Protein AF-A0A350DPV2-F1 (afdb_monomer_lite)

Radius of gyration: 19.42 Å; chains: 1; bounding box: 71×20×49 Å

pLDDT: mean 78.0, std 15.45, range [43.69, 95.31]

Secondary structure (DSSP, 8-state):
----------HHHHHHHHHHHHHHHHHHHHHTT-S-GGG----HHHHHHHHHHHHHHHHHHHHHTGGG---HHHHHHHHHHHHHHHHHHHHHHHTGGGTTTHHHHHTT--

Foldseek 3Di:
DDPPPPPPPQVVVVLVCVLVVVLVVQLVVVCVVPPDPVPPDDDLLSNLVSQLVSLVVQLVCCVVVVVSPPDPVVSVVSNVVSVVSNVVSVCSNVVCVVPPPPVVVVVPDD

Structure (mmCIF, N/CA/C/O backbone):
data_AF-A0A350DPV2-F1
#
_entry.id   AF-A0A350DPV2-F1
#
loop_
_atom_site.group_PDB
_atom_site.id
_atom_site.type_symbol
_atom_site.label_atom_id
_atom_site.label_alt_id
_atom_site.label_comp_id
_atom_site.label_asym_id
_atom_site.label_entity_id
_atom_site.label_seq_id
_atom_site.pdbx_PDB_ins_code
_atom_site.Cartn_x
_atom_site.Cartn_y
_atom_site.Cartn_z
_atom_site.occupancy
_atom_site.B_iso_or_equiv
_atom_site.auth_seq_id
_atom_site.auth_comp_id
_atom_site.auth_asym_id
_atom_site.auth_atom_id
_atom_site.pdbx_PDB_model_num
ATOM 1 N N . MET A 1 1 ? -44.290 -8.450 1.687 1.00 50.19 1 MET A N 1
ATOM 2 C CA . MET A 1 1 ? -43.482 -9.022 2.783 1.00 50.19 1 MET A CA 1
ATOM 3 C C . MET A 1 1 ? -42.354 -9.817 2.158 1.00 50.19 1 MET A C 1
ATOM 5 O O . MET A 1 1 ? -42.621 -10.879 1.624 1.00 50.19 1 MET A O 1
ATOM 9 N N . GLN A 1 2 ? -41.149 -9.257 2.148 1.00 44.69 2 GLN A N 1
ATOM 10 C CA . GLN A 1 2 ? -39.875 -9.937 1.900 1.00 44.69 2 GLN A CA 1
ATOM 11 C C . GLN A 1 2 ? -38.814 -8.899 2.276 1.00 44.69 2 GLN A C 1
ATOM 13 O O . GLN A 1 2 ? -38.334 -8.138 1.443 1.00 44.69 2 GLN A O 1
ATOM 18 N N . HIS A 1 3 ? -38.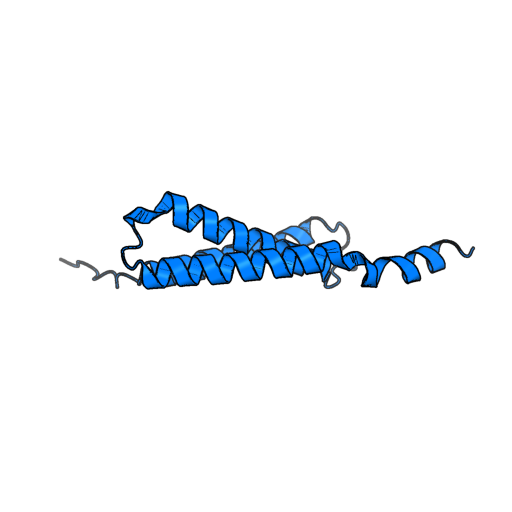542 -8.773 3.577 1.00 43.69 3 HIS A N 1
ATOM 19 C CA . HIS A 1 3 ? -37.250 -8.240 3.978 1.00 43.69 3 HIS A CA 1
ATOM 20 C C . HIS A 1 3 ? -36.268 -9.350 3.633 1.00 43.69 3 HIS A C 1
ATOM 22 O O . HIS A 1 3 ? -36.169 -10.332 4.362 1.00 43.69 3 HIS A O 1
ATOM 28 N N . SER A 1 4 ? -35.630 -9.241 2.469 1.00 49.62 4 SER A N 1
ATOM 29 C CA . SER A 1 4 ? -34.381 -9.943 2.225 1.00 49.62 4 SER A CA 1
ATOM 30 C C . SER A 1 4 ? -33.485 -9.577 3.397 1.00 49.62 4 SER A C 1
ATOM 32 O O . SER A 1 4 ? -33.134 -8.406 3.554 1.00 49.62 4 SER A O 1
ATOM 34 N N . GLU A 1 5 ? -33.211 -10.534 4.276 1.00 50.09 5 GLU A N 1
ATOM 35 C CA . GLU A 1 5 ? -32.151 -10.377 5.255 1.00 50.09 5 GLU A CA 1
ATOM 36 C C . GLU A 1 5 ? -30.863 -10.252 4.444 1.00 50.09 5 GLU A C 1
ATOM 38 O O . GLU A 1 5 ? -30.270 -11.244 4.025 1.00 50.09 5 GLU A O 1
ATOM 43 N N . GLU A 1 6 ? -30.487 -9.015 4.104 1.00 59.03 6 GLU A N 1
ATOM 44 C CA . GLU A 1 6 ? -29.146 -8.724 3.629 1.00 59.03 6 GLU A CA 1
ATOM 45 C C . GLU A 1 6 ? -28.209 -9.187 4.740 1.00 59.03 6 GLU A C 1
ATOM 47 O O . GLU A 1 6 ? -28.045 -8.502 5.753 1.00 59.03 6 GLU A O 1
ATOM 52 N N . GLU A 1 7 ? -27.624 -10.369 4.551 1.00 60.12 7 GLU A N 1
ATOM 53 C CA . GLU A 1 7 ? -26.444 -10.852 5.255 1.00 60.12 7 GLU A CA 1
ATOM 54 C C . GLU A 1 7 ? -25.454 -9.685 5.314 1.00 60.12 7 GLU A C 1
ATOM 56 O O . GLU A 1 7 ? -24.828 -9.282 4.322 1.00 60.12 7 GLU A O 1
ATOM 61 N N . LYS A 1 8 ? -25.419 -9.027 6.475 1.00 67.00 8 LYS A N 1
ATOM 62 C CA . LYS A 1 8 ? -24.733 -7.753 6.652 1.00 67.00 8 LYS A CA 1
ATOM 63 C C . LYS A 1 8 ? -23.248 -8.074 6.731 1.00 67.00 8 LYS A C 1
ATOM 65 O O . LYS A 1 8 ? -22.708 -8.240 7.824 1.00 67.00 8 LYS A O 1
ATOM 70 N N . MET A 1 9 ? -22.605 -8.227 5.567 1.00 74.56 9 MET A N 1
ATOM 71 C CA . MET A 1 9 ? -21.208 -8.654 5.519 1.00 74.56 9 MET A CA 1
ATOM 72 C C . MET A 1 9 ? -20.375 -7.755 6.420 1.00 74.56 9 MET A C 1
ATOM 74 O O . MET A 1 9 ? -20.508 -6.526 6.405 1.00 74.56 9 MET A O 1
ATOM 78 N N . ASN A 1 10 ? -19.504 -8.398 7.190 1.00 85.00 10 ASN A N 1
ATOM 79 C CA . ASN A 1 10 ? -18.643 -7.729 8.142 1.00 85.00 10 ASN A CA 1
ATOM 80 C C . ASN A 1 10 ? -17.916 -6.553 7.448 1.00 85.00 10 ASN A C 1
ATOM 82 O O . ASN A 1 10 ? -17.242 -6.780 6.436 1.00 85.00 10 ASN A O 1
ATOM 86 N N . PRO A 1 11 ? -18.028 -5.311 7.961 1.00 86.81 11 PRO A N 1
ATOM 87 C CA . PRO A 1 11 ? -17.445 -4.129 7.323 1.00 86.81 11 PRO A CA 1
ATOM 88 C C . PRO A 1 11 ? -15.940 -4.273 7.081 1.00 86.81 11 PRO A C 1
ATOM 90 O O . PRO A 1 11 ? -15.430 -3.767 6.087 1.00 86.81 11 PRO A O 1
ATOM 93 N N . TYR A 1 12 ? -15.240 -5.031 7.929 1.00 87.50 12 TYR A N 1
ATOM 94 C CA . TYR A 1 12 ? -13.821 -5.337 7.749 1.00 87.50 12 TYR A CA 1
ATOM 95 C C . TYR A 1 12 ? -13.546 -6.234 6.537 1.00 87.50 12 TYR A C 1
ATOM 97 O O . TYR A 1 12 ? -12.575 -6.010 5.828 1.00 87.50 12 TYR A O 1
ATOM 105 N N . VAL A 1 13 ? -14.413 -7.212 6.259 1.00 88.25 13 VAL A N 1
ATOM 106 C CA . VAL A 1 13 ? -14.275 -8.094 5.088 1.00 88.25 13 VAL A CA 1
ATOM 107 C C . VAL A 1 13 ? -14.554 -7.312 3.808 1.00 88.25 13 VAL A C 1
ATOM 109 O O . VAL A 1 13 ? -13.781 -7.399 2.857 1.00 88.25 13 VAL A O 1
ATOM 112 N N . ARG A 1 14 ? -15.612 -6.487 3.805 1.00 88.38 14 ARG A N 1
ATOM 113 C CA . ARG A 1 14 ? -15.904 -5.563 2.695 1.00 88.38 14 ARG A CA 1
ATOM 114 C C . ARG A 1 14 ? -14.721 -4.639 2.415 1.00 88.38 14 ARG A C 1
ATOM 116 O O . ARG A 1 14 ? -14.331 -4.497 1.263 1.00 88.38 14 ARG A O 1
ATOM 123 N N . PHE A 1 15 ? -14.128 -4.066 3.461 1.00 89.31 15 PHE A N 1
ATOM 124 C CA . PHE A 1 15 ? -12.944 -3.220 3.351 1.00 89.31 15 PHE A CA 1
ATOM 125 C C . PHE A 1 15 ? -11.760 -3.949 2.709 1.00 89.31 15 PHE A C 1
ATOM 127 O O . PHE A 1 15 ? -11.202 -3.467 1.727 1.00 89.31 15 PHE A O 1
ATOM 134 N N . SER A 1 16 ? -11.406 -5.134 3.214 1.00 88.56 16 SER A N 1
ATOM 135 C CA . SER A 1 16 ? -10.297 -5.922 2.668 1.00 88.56 16 SER A CA 1
ATOM 136 C C . SER A 1 16 ? -10.523 -6.292 1.202 1.00 88.56 16 SER A C 1
ATOM 138 O O . SER A 1 16 ? -9.615 -6.138 0.388 1.00 88.56 16 SER A O 1
ATOM 140 N N . LEU A 1 17 ? -11.738 -6.721 0.845 1.00 92.19 17 LEU A N 1
ATOM 141 C CA . LEU A 1 17 ? -12.101 -7.027 -0.540 1.00 92.19 17 LEU A CA 1
ATOM 142 C C . LEU A 1 17 ? -12.019 -5.793 -1.439 1.00 92.19 17 LEU A C 1
ATOM 144 O O . LEU A 1 17 ? -11.525 -5.895 -2.560 1.00 92.19 17 LEU A O 1
ATOM 148 N N . MET A 1 18 ? -12.465 -4.634 -0.950 1.00 92.62 18 MET A N 1
ATOM 149 C CA . MET A 1 18 ? -12.403 -3.378 -1.692 1.00 92.62 18 MET A CA 1
ATOM 150 C C . MET A 1 18 ? -10.955 -3.003 -2.012 1.00 92.62 18 MET A C 1
ATOM 152 O O . MET A 1 18 ? -10.647 -2.780 -3.178 1.00 92.62 18 MET A O 1
ATOM 156 N N . ILE A 1 19 ? -10.069 -3.012 -1.008 1.00 91.94 19 ILE A N 1
ATOM 157 C CA . ILE A 1 19 ? -8.645 -2.692 -1.182 1.00 91.94 19 ILE A CA 1
ATOM 158 C C . ILE A 1 19 ? -7.958 -3.689 -2.122 1.00 91.94 19 ILE A C 1
ATOM 160 O O . ILE A 1 19 ? -7.217 -3.280 -3.017 1.00 91.94 19 ILE A O 1
ATOM 164 N N . LEU A 1 20 ? -8.199 -4.994 -1.955 1.00 91.56 20 LEU A N 1
ATOM 165 C CA . LEU A 1 20 ? -7.594 -6.018 -2.813 1.00 91.56 20 LEU A CA 1
ATOM 166 C C . LEU A 1 20 ? -8.050 -5.867 -4.264 1.00 91.56 20 LEU A C 1
ATOM 168 O O . LEU A 1 20 ? -7.219 -5.806 -5.168 1.00 91.56 20 LEU A O 1
ATOM 172 N N . THR A 1 21 ? -9.359 -5.737 -4.482 1.00 91.88 21 THR A N 1
ATOM 173 C CA . THR A 1 21 ? -9.923 -5.590 -5.827 1.00 91.88 21 THR A CA 1
ATOM 174 C C . THR A 1 21 ? -9.419 -4.309 -6.485 1.00 91.88 21 THR A C 1
ATOM 176 O O . THR A 1 21 ? -8.969 -4.355 -7.627 1.00 91.88 21 THR A O 1
ATOM 179 N N . SER A 1 22 ? -9.412 -3.176 -5.771 1.00 90.31 22 SER A N 1
ATOM 180 C CA . SER A 1 22 ? -8.912 -1.912 -6.322 1.00 90.31 22 SER A CA 1
ATOM 181 C C . SER A 1 22 ? -7.423 -1.971 -6.649 1.00 90.31 22 SER A C 1
ATOM 183 O O . SER A 1 22 ? -7.009 -1.429 -7.669 1.00 90.31 22 SER A O 1
ATOM 185 N N . THR A 1 23 ? -6.622 -2.651 -5.824 1.00 90.06 23 THR A N 1
ATOM 186 C CA . THR A 1 23 ? -5.179 -2.813 -6.063 1.00 90.06 23 THR A CA 1
ATOM 187 C C . THR A 1 23 ? -4.919 -3.666 -7.304 1.00 90.06 23 THR A C 1
ATOM 189 O O . THR A 1 23 ? -4.094 -3.297 -8.136 1.00 90.06 23 THR A O 1
ATOM 192 N N . ILE A 1 24 ? -5.664 -4.764 -7.478 1.00 89.94 24 ILE A N 1
ATOM 193 C CA . ILE A 1 24 ? -5.573 -5.618 -8.672 1.00 89.94 24 ILE A CA 1
ATOM 194 C C . ILE A 1 24 ? -5.984 -4.837 -9.923 1.00 89.94 24 ILE A C 1
ATOM 196 O O . ILE A 1 24 ? -5.260 -4.841 -10.916 1.00 89.94 24 ILE A O 1
ATOM 200 N N . VAL A 1 25 ? -7.117 -4.131 -9.873 1.00 90.88 25 VAL A N 1
ATOM 201 C CA . VAL A 1 25 ? -7.597 -3.316 -10.999 1.00 90.88 25 VAL A CA 1
ATOM 202 C C . VAL A 1 25 ? -6.580 -2.234 -11.358 1.00 90.88 25 VAL A C 1
ATOM 204 O O . VAL A 1 25 ? -6.269 -2.063 -12.532 1.00 90.88 25 VAL A O 1
ATOM 207 N N . MET A 1 26 ? -6.013 -1.546 -10.364 1.00 89.88 26 MET A N 1
ATOM 208 C CA . MET A 1 26 ? -4.972 -0.538 -10.572 1.00 89.88 26 MET A CA 1
ATOM 209 C C . MET A 1 26 ? -3.723 -1.138 -11.228 1.00 89.88 26 MET A C 1
ATOM 211 O O . MET A 1 26 ? -3.202 -0.564 -12.182 1.00 89.88 26 MET A O 1
ATOM 215 N N . TYR A 1 27 ? -3.275 -2.309 -10.767 1.00 86.75 27 TYR A N 1
ATOM 216 C CA . TYR A 1 27 ? -2.143 -3.017 -11.360 1.00 86.75 27 TYR A CA 1
ATOM 217 C C . TYR A 1 27 ? -2.403 -3.393 -12.826 1.00 86.75 27 TYR A C 1
ATOM 219 O O . TYR A 1 27 ? -1.548 -3.163 -13.677 1.00 86.75 27 TYR A O 1
ATOM 227 N N . ILE A 1 28 ? -3.599 -3.896 -13.149 1.00 85.94 28 ILE A N 1
ATOM 228 C CA . ILE A 1 28 ? -3.996 -4.211 -14.531 1.00 85.94 28 ILE A CA 1
ATOM 229 C C . ILE A 1 28 ? -4.056 -2.938 -15.386 1.00 85.94 28 ILE A C 1
ATOM 231 O O . ILE A 1 28 ? -3.530 -2.921 -16.496 1.00 85.94 28 ILE A O 1
ATOM 235 N N . MET A 1 29 ? -4.639 -1.851 -14.870 1.00 84.19 29 MET A N 1
ATOM 236 C CA . MET A 1 29 ? -4.725 -0.573 -15.586 1.00 84.19 29 MET A CA 1
ATOM 237 C C . MET A 1 29 ? -3.349 -0.010 -15.958 1.00 84.19 29 MET A C 1
ATOM 239 O O . MET A 1 2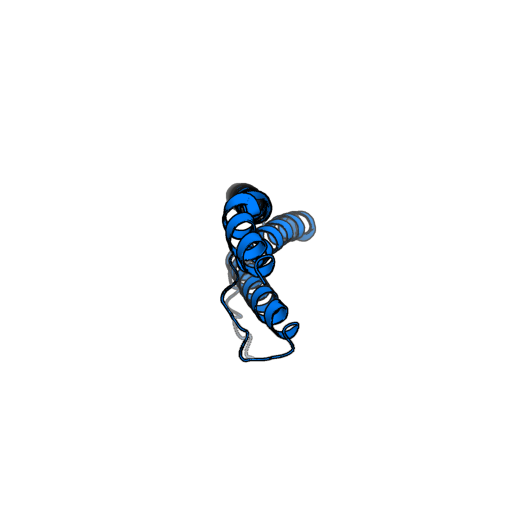9 ? -3.216 0.602 -17.016 1.00 84.19 29 MET A O 1
ATOM 243 N N . MET A 1 30 ? -2.306 -0.253 -15.157 1.00 82.06 30 MET A N 1
ATOM 244 C CA . MET A 1 30 ? -0.937 0.146 -15.513 1.00 82.06 30 MET A CA 1
ATOM 245 C C . MET A 1 30 ? -0.435 -0.522 -16.804 1.00 82.06 30 MET A C 1
ATOM 247 O O . MET A 1 30 ? 0.399 0.058 -17.498 1.00 82.06 30 MET A O 1
ATOM 251 N N . TYR A 1 31 ? -0.948 -1.703 -17.168 1.00 77.81 31 TYR A N 1
ATOM 252 C CA . TYR A 1 31 ? -0.606 -2.364 -18.431 1.00 77.81 31 TYR A CA 1
ATOM 253 C C . TYR A 1 31 ? -1.317 -1.771 -19.643 1.00 77.81 31 TYR A C 1
ATOM 255 O O . TYR A 1 31 ? -0.765 -1.832 -20.737 1.00 77.81 31 TYR A O 1
ATOM 263 N N . PHE A 1 32 ? -2.476 -1.128 -19.471 1.00 76.31 32 PHE A N 1
ATOM 264 C CA . PHE A 1 32 ? -3.172 -0.458 -20.580 1.00 76.31 32 PHE A CA 1
ATOM 265 C C . PHE A 1 32 ? -2.392 0.745 -21.122 1.00 76.31 32 PHE A C 1
ATOM 267 O O . PHE A 1 32 ? -2.680 1.225 -22.214 1.00 76.31 32 PHE A O 1
ATOM 274 N N . ASN A 1 33 ? -1.389 1.232 -20.386 1.00 65.19 33 ASN A N 1
ATOM 275 C CA . ASN A 1 33 ? -0.477 2.255 -20.884 1.00 65.19 33 ASN A CA 1
ATOM 276 C C . ASN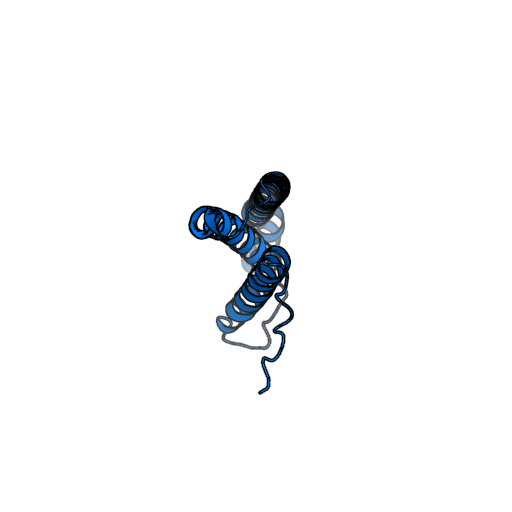 A 1 33 ? 0.530 1.710 -21.922 1.00 65.19 33 ASN A C 1
ATOM 278 O O . ASN A 1 33 ? 1.131 2.489 -22.657 1.00 65.19 33 ASN A O 1
ATOM 282 N N . THR A 1 34 ? 0.710 0.388 -22.022 1.00 63.34 34 THR A N 1
ATOM 283 C CA . THR A 1 34 ? 1.644 -0.229 -22.970 1.00 63.34 34 THR A CA 1
ATOM 284 C C . THR A 1 34 ? 0.989 -0.377 -24.354 1.00 63.34 34 THR A C 1
ATOM 286 O O . THR A 1 34 ? 0.057 -1.151 -24.538 1.00 63.34 34 THR A O 1
ATOM 289 N N . TYR A 1 35 ? 1.501 0.368 -25.343 1.00 55.78 35 TYR A N 1
ATOM 290 C CA . TYR A 1 35 ? 0.950 0.481 -26.709 1.00 55.78 35 TYR A CA 1
ATOM 291 C C . TYR A 1 35 ? 1.086 -0.788 -27.576 1.00 55.78 35 TYR A C 1
ATOM 293 O O . TYR A 1 35 ? 0.426 -0.901 -28.607 1.00 55.78 35 TYR A O 1
ATOM 301 N N . GLN A 1 36 ? 1.936 -1.740 -27.179 1.00 57.88 36 GLN A N 1
ATOM 302 C CA . GLN A 1 36 ? 2.115 -3.027 -27.853 1.00 57.88 36 GLN A CA 1
ATOM 303 C C . GLN A 1 36 ? 1.882 -4.169 -26.864 1.00 57.88 36 GLN A C 1
ATOM 305 O O . GLN A 1 36 ? 2.636 -4.330 -25.907 1.00 57.88 36 GLN A O 1
ATOM 310 N N . TRP A 1 37 ? 0.853 -4.981 -27.111 1.00 55.22 37 TRP A N 1
ATOM 311 C CA . TRP A 1 37 ? 0.494 -6.129 -26.270 1.00 55.22 37 TRP A CA 1
ATOM 312 C C . TRP A 1 37 ? 1.616 -7.179 -26.153 1.00 55.22 37 TRP A C 1
ATOM 314 O O . TRP A 1 37 ? 1.690 -7.866 -25.139 1.00 55.22 37 TRP A O 1
ATOM 324 N N . ASP A 1 38 ? 2.545 -7.223 -27.115 1.00 57.09 38 ASP A N 1
ATOM 325 C CA . ASP A 1 38 ? 3.755 -8.064 -27.076 1.00 57.09 38 ASP A CA 1
ATOM 326 C C . ASP A 1 38 ? 4.799 -7.625 -26.025 1.00 57.09 38 ASP A C 1
ATOM 328 O O . ASP A 1 38 ? 5.755 -8.349 -25.764 1.00 57.09 38 ASP A O 1
ATOM 332 N N . HIS A 1 39 ? 4.621 -6.459 -25.389 1.00 57.34 39 HIS A N 1
ATOM 333 C CA . HIS A 1 39 ? 5.490 -5.950 -24.317 1.00 57.34 39 HIS A CA 1
ATOM 334 C C . HIS A 1 39 ? 4.833 -5.980 -22.929 1.00 57.34 39 HIS A C 1
ATOM 336 O O . HIS A 1 39 ? 5.267 -5.283 -22.006 1.00 57.34 39 HIS A O 1
ATOM 342 N N . VAL A 1 40 ? 3.777 -6.777 -22.747 1.00 62.28 40 VAL A N 1
ATOM 343 C CA . VAL A 1 40 ? 3.164 -7.024 -21.432 1.00 62.28 40 VAL A CA 1
ATOM 344 C C . VAL A 1 40 ? 4.056 -7.993 -20.645 1.00 62.28 40 VAL A C 1
ATOM 346 O O . VAL A 1 40 ? 3.739 -9.160 -20.446 1.00 62.28 40 VAL A O 1
ATOM 349 N N . TYR A 1 41 ? 5.213 -7.500 -20.207 1.00 65.81 41 TYR A N 1
ATOM 350 C CA . TYR A 1 41 ? 6.109 -8.221 -19.309 1.00 65.81 41 TYR A CA 1
ATOM 351 C C . TYR A 1 41 ? 5.775 -7.896 -17.861 1.00 65.81 41 TYR A C 1
ATOM 353 O O . TYR A 1 41 ? 5.477 -6.747 -17.521 1.00 65.81 41 TYR A O 1
ATOM 361 N N . PHE A 1 42 ? 5.855 -8.907 -16.998 1.00 66.12 42 PHE A N 1
ATOM 362 C CA . PHE A 1 42 ? 5.726 -8.699 -15.565 1.00 66.12 42 PHE A CA 1
ATOM 363 C C . PHE A 1 42 ? 6.809 -7.724 -15.092 1.00 66.12 42 PHE A C 1
ATOM 365 O O . PHE A 1 42 ? 7.995 -8.038 -15.122 1.00 66.12 42 PHE A O 1
ATOM 372 N N . SER A 1 43 ? 6.398 -6.529 -14.667 1.00 69.69 43 SER A N 1
ATOM 373 C CA . SER A 1 43 ? 7.309 -5.537 -14.101 1.00 69.69 43 SER A CA 1
ATOM 374 C C . SER A 1 43 ? 7.223 -5.582 -12.581 1.00 69.69 43 SER A C 1
ATOM 376 O O . SER A 1 43 ? 6.202 -5.203 -11.995 1.00 69.69 43 SER A O 1
ATOM 378 N N . GLU A 1 44 ? 8.315 -6.009 -11.948 1.00 73.06 44 GLU A N 1
ATOM 379 C CA . GLU A 1 44 ? 8.475 -5.985 -10.491 1.00 73.06 44 GLU A CA 1
ATOM 380 C C . GLU A 1 44 ? 8.228 -4.574 -9.941 1.00 73.06 44 GLU A C 1
ATOM 382 O O . GLU A 1 44 ? 7.488 -4.399 -8.974 1.00 73.06 44 GLU A O 1
ATOM 387 N N . THR A 1 45 ? 8.727 -3.543 -10.630 1.00 79.62 45 THR A N 1
ATOM 388 C CA . THR A 1 45 ? 8.502 -2.135 -10.278 1.00 79.62 45 THR A CA 1
ATOM 389 C C . THR A 1 45 ? 7.015 -1.772 -10.239 1.00 79.62 45 THR A C 1
ATOM 391 O O . THR A 1 45 ? 6.566 -1.158 -9.271 1.00 79.62 45 THR A O 1
ATOM 394 N N . ARG A 1 46 ? 6.215 -2.190 -11.234 1.00 81.81 46 ARG A N 1
ATOM 395 C CA . ARG A 1 46 ? 4.755 -1.951 -11.238 1.00 81.81 46 ARG A CA 1
ATOM 396 C C . ARG A 1 46 ? 4.055 -2.688 -10.096 1.00 81.81 46 ARG A C 1
ATOM 398 O O . ARG A 1 46 ? 3.107 -2.159 -9.519 1.00 81.81 46 ARG A O 1
ATOM 405 N N . ALA A 1 47 ? 4.523 -3.889 -9.750 1.00 84.44 47 ALA A N 1
ATOM 406 C CA . ALA A 1 47 ? 3.959 -4.670 -8.653 1.00 84.44 47 ALA A CA 1
ATOM 407 C C . ALA A 1 47 ? 4.233 -3.999 -7.297 1.00 84.44 47 ALA A C 1
ATOM 409 O O . ALA A 1 47 ? 3.308 -3.815 -6.504 1.00 84.44 47 ALA A O 1
ATOM 410 N N . TYR A 1 48 ? 5.468 -3.543 -7.063 1.00 86.25 48 TYR A N 1
ATOM 411 C CA . TYR A 1 48 ? 5.811 -2.776 -5.865 1.00 86.25 48 TYR A CA 1
ATOM 412 C C . TYR A 1 48 ? 5.055 -1.443 -5.796 1.00 86.25 48 TYR A C 1
ATOM 414 O O . TYR A 1 48 ? 4.621 -1.051 -4.710 1.00 86.25 48 TYR A O 1
ATOM 422 N N . MET A 1 49 ? 4.840 -0.778 -6.940 1.00 86.56 49 MET A N 1
ATOM 423 C CA . MET A 1 49 ? 4.023 0.435 -7.020 1.00 86.56 49 MET A CA 1
ATOM 424 C C . MET A 1 49 ? 2.581 0.190 -6.594 1.00 86.56 49 MET A C 1
ATOM 426 O O . MET A 1 49 ? 2.087 0.863 -5.690 1.00 86.56 49 MET A O 1
ATOM 430 N N . ALA A 1 50 ? 1.923 -0.811 -7.179 1.00 89.56 50 ALA A N 1
ATOM 431 C CA . ALA A 1 50 ? 0.566 -1.178 -6.791 1.00 89.56 50 ALA A CA 1
ATOM 432 C C . ALA A 1 50 ? 0.479 -1.524 -5.293 1.00 89.56 50 ALA A C 1
ATOM 434 O O .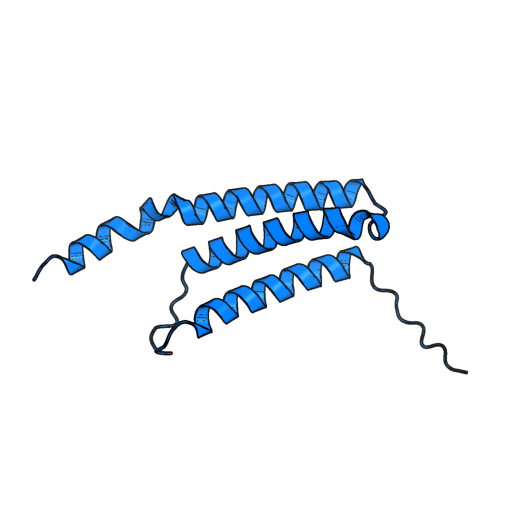 ALA A 1 50 ? -0.468 -1.117 -4.618 1.00 89.56 50 ALA A O 1
ATOM 435 N N . LEU A 1 51 ? 1.496 -2.201 -4.751 1.00 89.94 51 LEU A N 1
ATOM 436 C CA . LEU A 1 51 ? 1.548 -2.602 -3.348 1.00 89.94 51 LEU A CA 1
ATOM 437 C C . LEU A 1 51 ? 1.626 -1.402 -2.392 1.00 89.94 51 LEU A C 1
ATOM 439 O O . LEU A 1 51 ? 0.786 -1.300 -1.493 1.00 89.94 51 LEU A O 1
ATOM 443 N N . TYR A 1 52 ? 2.577 -0.472 -2.567 1.00 89.94 52 TYR A N 1
ATOM 444 C CA . TYR A 1 52 ? 2.655 0.684 -1.660 1.00 89.94 52 TYR A CA 1
ATOM 445 C C . TYR A 1 52 ? 1.468 1.640 -1.855 1.00 89.94 52 TYR A C 1
ATOM 447 O O . TYR A 1 52 ? 0.997 2.234 -0.886 1.00 89.94 52 TYR A O 1
ATOM 455 N N . MET A 1 53 ? 0.944 1.776 -3.080 1.00 91.12 53 MET A N 1
ATOM 456 C CA . MET A 1 53 ? -0.223 2.622 -3.355 1.00 91.12 53 MET A CA 1
ATOM 457 C C . MET A 1 53 ? -1.491 2.062 -2.699 1.00 91.12 53 MET A C 1
ATOM 459 O O . MET A 1 53 ? -2.207 2.804 -2.024 1.00 91.12 53 MET A O 1
ATOM 463 N N . GLY A 1 54 ? -1.735 0.752 -2.814 1.00 91.56 54 GLY A N 1
ATOM 464 C CA . GLY A 1 54 ? -2.839 0.076 -2.128 1.00 91.56 54 GLY A CA 1
ATOM 465 C C . GLY A 1 54 ? -2.714 0.161 -0.604 1.00 91.56 54 GLY A C 1
ATOM 466 O O . GLY A 1 54 ? -3.694 0.428 0.096 1.00 91.56 54 GLY A O 1
ATOM 467 N N . ALA A 1 55 ? -1.491 0.033 -0.082 1.00 91.69 55 ALA A N 1
ATOM 468 C CA . ALA A 1 55 ? -1.207 0.185 1.339 1.00 91.69 55 ALA A CA 1
ATOM 469 C C . ALA A 1 55 ? -1.500 1.606 1.856 1.00 91.69 55 ALA A C 1
ATOM 471 O O . ALA A 1 55 ? -2.165 1.765 2.880 1.00 91.69 55 ALA A O 1
ATOM 472 N N . ALA A 1 56 ? -1.081 2.647 1.130 1.00 92.69 56 ALA A N 1
ATOM 473 C CA . ALA A 1 56 ? -1.406 4.031 1.472 1.00 92.69 56 ALA A CA 1
ATOM 474 C C . ALA A 1 56 ? -2.923 4.282 1.448 1.00 92.69 56 ALA A C 1
ATOM 476 O O . ALA A 1 56 ? -3.475 4.895 2.364 1.00 92.69 56 ALA A O 1
ATOM 477 N N . MET A 1 57 ? -3.615 3.755 0.435 1.00 92.44 57 MET A N 1
ATOM 478 C CA . MET A 1 57 ? -5.064 3.892 0.294 1.00 92.44 57 MET A CA 1
ATOM 479 C C . MET A 1 57 ? -5.824 3.227 1.450 1.00 92.44 57 MET A C 1
ATOM 481 O O . MET A 1 57 ? -6.783 3.806 1.960 1.00 92.44 57 MET A O 1
ATOM 485 N N . SER A 1 58 ? -5.349 2.072 1.926 1.00 91.12 58 SER A N 1
ATOM 486 C CA . SER A 1 58 ? -5.873 1.392 3.118 1.00 91.12 58 SER A CA 1
ATOM 487 C C . SER A 1 58 ? -5.792 2.276 4.373 1.00 91.12 58 SER A C 1
ATOM 489 O O . SER A 1 58 ? -6.790 2.435 5.080 1.00 91.12 58 SER A O 1
ATOM 491 N N . VAL A 1 59 ? -4.645 2.927 4.616 1.00 92.12 59 VAL A N 1
ATOM 492 C CA . VAL A 1 59 ? -4.462 3.865 5.744 1.00 92.12 59 VAL A CA 1
ATOM 493 C C . VAL A 1 59 ? -5.426 5.049 5.637 1.00 92.12 59 VAL A C 1
ATOM 495 O O . VAL A 1 59 ? -6.106 5.378 6.608 1.00 92.12 59 VAL A O 1
ATOM 498 N N . ILE A 1 60 ? -5.515 5.668 4.456 1.00 91.94 60 ILE A N 1
ATOM 499 C CA . ILE A 1 60 ? -6.383 6.828 4.210 1.00 91.94 60 ILE A CA 1
ATOM 500 C C . ILE A 1 60 ? -7.846 6.455 4.466 1.00 91.94 60 ILE A C 1
ATOM 502 O O . ILE A 1 60 ? -8.532 7.113 5.247 1.00 91.94 60 ILE A O 1
ATOM 506 N N . MET A 1 61 ? -8.333 5.375 3.858 1.00 89.25 61 MET A N 1
ATOM 507 C CA . MET A 1 61 ? -9.724 4.955 4.014 1.00 89.25 61 MET A CA 1
ATOM 508 C C . MET A 1 61 ? -10.072 4.626 5.468 1.00 89.25 61 MET A C 1
ATOM 510 O O . MET A 1 61 ? -11.138 5.019 5.942 1.00 89.25 61 MET A O 1
ATOM 514 N N . LEU A 1 62 ? -9.174 3.960 6.198 1.00 88.88 62 LEU A N 1
ATOM 515 C CA . LEU A 1 62 ? -9.389 3.648 7.609 1.00 88.88 62 LEU A CA 1
ATOM 516 C C . LEU A 1 62 ? -9.430 4.915 8.486 1.00 88.88 62 LEU A C 1
ATOM 518 O O . LEU A 1 62 ? -10.183 4.954 9.462 1.00 88.88 62 LEU A O 1
ATOM 522 N N . ALA A 1 63 ? -8.679 5.961 8.122 1.00 88.31 63 ALA A N 1
ATOM 523 C CA . ALA A 1 63 ? -8.678 7.246 8.819 1.00 88.31 63 ALA A CA 1
ATOM 524 C C . ALA A 1 63 ? -9.984 8.025 8.596 1.00 88.31 63 ALA A C 1
ATOM 526 O O . ALA A 1 63 ? -10.620 8.460 9.559 1.00 88.31 63 ALA A O 1
ATOM 527 N N . PHE A 1 64 ? -10.422 8.150 7.339 1.00 85.44 64 PHE A N 1
ATOM 528 C CA . PHE A 1 64 ? -11.626 8.910 6.981 1.00 85.44 64 PHE A CA 1
ATOM 529 C C . PHE A 1 64 ? -12.931 8.183 7.328 1.00 85.44 64 PHE A C 1
ATOM 531 O O . PHE A 1 64 ? -13.936 8.828 7.612 1.00 85.44 64 PHE A O 1
ATOM 538 N N . MET A 1 65 ? -12.931 6.848 7.353 1.00 85.31 65 MET A N 1
ATOM 539 C CA . MET A 1 65 ? -14.124 6.038 7.633 1.00 85.31 65 MET A CA 1
ATOM 540 C C . MET A 1 65 ? -14.102 5.408 9.033 1.00 85.31 65 MET A C 1
ATOM 542 O O . MET A 1 65 ? -14.710 4.362 9.267 1.00 85.31 65 MET A O 1
ATOM 546 N N . SER A 1 66 ? -13.430 6.049 9.992 1.00 78.44 66 SER A N 1
ATOM 547 C CA . SER A 1 66 ? -13.248 5.533 11.357 1.00 78.44 66 SER A CA 1
ATOM 548 C C . SER A 1 66 ? -14.562 5.190 12.081 1.00 78.44 66 SER A C 1
ATOM 550 O O . SER A 1 66 ? -14.610 4.216 12.832 1.00 78.44 66 SER A O 1
ATOM 552 N N . HIS A 1 67 ? -15.658 5.906 11.797 1.00 79.06 67 HIS A N 1
ATOM 553 C CA . HIS A 1 67 ? -16.982 5.664 12.391 1.00 79.06 67 HIS A CA 1
ATOM 554 C C . HIS A 1 67 ? -17.560 4.267 12.079 1.00 79.06 67 HIS A C 1
ATOM 556 O O . HIS A 1 67 ? -18.321 3.713 12.876 1.00 79.06 67 HIS A O 1
ATOM 562 N N . MET A 1 68 ? -17.185 3.667 10.943 1.00 80.50 68 MET A N 1
ATOM 563 C CA . MET A 1 68 ? -17.676 2.348 10.526 1.00 80.50 68 MET A CA 1
ATOM 564 C C . MET A 1 68 ? -16.938 1.192 11.227 1.00 80.50 68 MET A C 1
ATOM 566 O O . MET A 1 68 ? -17.490 0.101 11.389 1.00 80.50 68 MET A O 1
ATOM 570 N N . TYR A 1 69 ? -15.708 1.427 11.689 1.00 80.06 69 TYR A N 1
ATOM 571 C CA . TYR A 1 69 ? -14.798 0.395 12.184 1.00 80.06 69 TYR A CA 1
ATOM 572 C C . TYR A 1 69 ? -14.635 0.469 13.705 1.00 80.06 69 TYR A C 1
ATOM 574 O O . TYR A 1 69 ? -13.674 1.030 14.229 1.00 80.06 69 TYR A O 1
ATOM 582 N N . LYS A 1 70 ? -15.574 -0.137 14.438 1.00 81.69 70 LYS A N 1
ATOM 583 C CA . LYS A 1 70 ? -15.654 -0.028 15.909 1.00 81.69 70 LYS A CA 1
ATOM 584 C C . LYS A 1 70 ? -14.577 -0.803 16.691 1.00 81.69 70 LYS A C 1
ATOM 586 O O . LYS A 1 70 ? -14.437 -0.592 17.892 1.00 81.69 70 LYS A O 1
ATOM 591 N N . LYS A 1 71 ? -13.831 -1.722 16.065 1.00 89.25 71 LYS A N 1
ATOM 592 C CA . LYS A 1 71 ? -12.826 -2.564 16.743 1.00 89.25 71 LYS A CA 1
ATOM 593 C C . LYS A 1 71 ? -11.423 -1.960 16.645 1.00 89.25 71 LYS A C 1
ATOM 595 O O . LYS A 1 71 ? -10.676 -2.261 15.716 1.00 89.25 71 LYS A O 1
ATOM 600 N N . THR A 1 72 ? -11.008 -1.220 17.673 1.00 86.25 72 THR A N 1
ATOM 601 C CA . THR A 1 72 ? -9.690 -0.558 17.740 1.00 86.25 72 THR A CA 1
ATOM 602 C C . THR A 1 72 ? -8.509 -1.508 17.520 1.00 86.25 72 THR A C 1
ATOM 604 O O . THR A 1 72 ? -7.581 -1.164 16.795 1.00 86.25 72 THR A O 1
ATOM 607 N N . LYS A 1 73 ? -8.555 -2.732 18.076 1.00 90.00 73 LYS A N 1
ATOM 608 C CA . LYS A 1 73 ? -7.494 -3.742 17.881 1.00 90.00 73 LYS A CA 1
ATOM 609 C C . LYS A 1 73 ? -7.315 -4.127 16.409 1.00 90.00 73 LYS A C 1
ATOM 611 O O . LYS A 1 73 ? -6.190 -4.257 15.944 1.00 90.00 73 LYS A O 1
ATOM 616 N N . VAL A 1 74 ? -8.419 -4.294 15.678 1.00 89.06 74 VAL A N 1
ATOM 617 C CA . VAL A 1 74 ? -8.387 -4.661 14.254 1.00 89.06 74 VAL A CA 1
ATOM 618 C C . VAL A 1 74 ? -7.892 -3.483 13.423 1.00 89.06 74 VAL A C 1
ATOM 620 O O . VAL A 1 74 ? -7.039 -3.666 12.562 1.00 89.06 74 VAL A O 1
ATOM 623 N N . ASN A 1 75 ? -8.348 -2.269 13.736 1.00 90.56 75 ASN A N 1
ATOM 624 C CA . ASN A 1 75 ? -7.894 -1.060 13.052 1.00 90.56 75 ASN A CA 1
ATOM 625 C C . ASN A 1 75 ? -6.377 -0.871 13.211 1.00 90.56 75 ASN A C 1
ATOM 627 O O . ASN A 1 75 ? -5.688 -0.590 12.237 1.00 90.56 75 ASN A O 1
ATOM 631 N N . LEU A 1 76 ? -5.842 -1.085 14.418 1.00 91.94 76 LEU A N 1
ATOM 632 C CA . LEU A 1 76 ? -4.405 -0.977 14.672 1.00 91.94 76 LEU A CA 1
ATOM 633 C C . LEU A 1 76 ? -3.600 -2.028 13.894 1.00 91.94 76 LEU A C 1
ATOM 635 O O . LEU A 1 76 ? -2.555 -1.698 13.340 1.00 91.94 76 LEU A O 1
ATOM 639 N N . MET A 1 77 ? -4.101 -3.265 13.799 1.00 93.06 77 MET A N 1
ATOM 640 C CA . MET A 1 77 ? -3.475 -4.297 12.963 1.00 93.06 77 MET A CA 1
ATOM 641 C C . MET A 1 77 ? -3.464 -3.905 11.482 1.00 93.06 77 MET A C 1
ATOM 643 O O . MET A 1 77 ? -2.439 -4.063 10.826 1.00 93.06 77 MET A O 1
ATOM 647 N N . ILE A 1 78 ? -4.569 -3.359 10.960 1.00 91.94 78 ILE A N 1
ATOM 648 C CA . ILE A 1 78 ? -4.652 -2.909 9.562 1.00 91.94 78 ILE A CA 1
ATOM 649 C C . ILE A 1 78 ? -3.675 -1.758 9.308 1.00 91.94 78 ILE A C 1
ATOM 651 O O . ILE A 1 78 ? -2.965 -1.788 8.303 1.00 91.94 78 ILE A O 1
ATOM 655 N N . TYR A 1 79 ? -3.583 -0.779 10.214 1.00 92.62 79 TYR A N 1
ATOM 656 C CA . TYR A 1 79 ? -2.589 0.291 10.109 1.00 92.62 79 TYR A CA 1
ATOM 657 C C . TYR A 1 79 ? -1.162 -0.254 10.117 1.00 92.62 79 TYR A C 1
ATOM 659 O O . TYR A 1 79 ? -0.387 0.084 9.228 1.00 92.62 79 TYR A O 1
ATOM 667 N N . GLY A 1 80 ? -0.828 -1.128 11.070 1.00 95.00 80 GLY A N 1
ATOM 668 C CA . GLY A 1 80 ? 0.501 -1.731 11.163 1.00 95.00 80 GLY A CA 1
ATOM 669 C C . GLY A 1 80 ? 0.877 -2.497 9.894 1.00 95.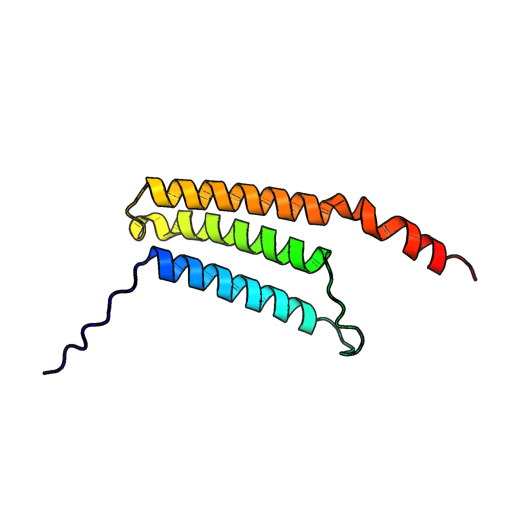00 80 GLY A C 1
ATOM 670 O O . GLY A 1 80 ? 1.935 -2.253 9.320 1.00 95.00 80 GLY A O 1
ATOM 671 N N . LEU A 1 81 ? -0.023 -3.355 9.401 1.00 94.06 81 LEU A N 1
ATOM 672 C CA . LEU A 1 81 ? 0.192 -4.109 8.166 1.00 94.06 81 LEU A CA 1
ATOM 673 C C . LEU A 1 81 ? 0.346 -3.183 6.955 1.00 94.06 81 LEU A C 1
ATOM 675 O O . LEU A 1 81 ? 1.226 -3.398 6.126 1.00 94.06 81 LEU A O 1
ATOM 679 N N . SER A 1 82 ? -0.478 -2.137 6.866 1.00 92.50 82 SER A N 1
ATOM 680 C CA . SER A 1 82 ? -0.418 -1.177 5.761 1.00 92.50 82 SER A CA 1
ATOM 681 C C . SER A 1 82 ? 0.893 -0.387 5.777 1.00 92.50 82 SER A C 1
ATOM 683 O O . SER A 1 82 ? 1.503 -0.205 4.733 1.00 92.50 82 SER A O 1
ATOM 685 N N . ILE A 1 83 ? 1.388 0.027 6.945 1.00 94.38 83 ILE A N 1
ATOM 686 C CA . ILE A 1 83 ? 2.683 0.717 7.054 1.00 94.38 83 ILE A CA 1
ATOM 687 C C . ILE A 1 83 ? 3.830 -0.204 6.621 1.00 94.38 83 ILE A C 1
ATOM 689 O O . ILE A 1 83 ? 4.709 0.227 5.877 1.00 94.38 83 ILE A O 1
ATOM 693 N N . VAL A 1 84 ? 3.807 -1.474 7.037 1.00 95.31 84 VAL A N 1
ATOM 694 C CA . VAL A 1 84 ? 4.819 -2.461 6.629 1.00 95.31 84 VAL A CA 1
ATOM 695 C C . VAL A 1 84 ? 4.786 -2.674 5.117 1.00 95.31 84 VAL A C 1
ATOM 697 O O . VAL A 1 84 ? 5.824 -2.570 4.471 1.00 95.31 84 VAL A O 1
ATOM 700 N N . MET A 1 85 ? 3.605 -2.902 4.535 1.00 92.88 85 MET A N 1
ATOM 701 C CA . MET A 1 85 ? 3.445 -3.048 3.084 1.00 92.88 85 MET A CA 1
ATOM 702 C C . MET A 1 85 ? 3.921 -1.797 2.341 1.00 92.88 85 MET A C 1
ATOM 704 O O . MET A 1 85 ? 4.660 -1.901 1.368 1.00 92.88 85 MET A O 1
ATOM 708 N N . PHE A 1 86 ? 3.578 -0.605 2.829 1.00 93.25 86 PHE A N 1
ATOM 709 C CA . PHE A 1 86 ? 4.044 0.650 2.248 1.00 93.25 86 PHE A CA 1
ATOM 710 C C . PHE A 1 86 ? 5.573 0.752 2.255 1.00 93.25 86 PHE A C 1
ATOM 712 O O . PHE A 1 86 ? 6.169 1.064 1.227 1.00 93.25 86 PHE A O 1
ATOM 719 N N . ALA A 1 87 ? 6.214 0.448 3.386 1.00 93.06 87 ALA A N 1
ATOM 720 C CA . ALA A 1 87 ? 7.668 0.473 3.508 1.00 93.06 87 ALA A CA 1
ATOM 721 C C . ALA A 1 87 ? 8.340 -0.550 2.581 1.00 93.06 87 ALA A C 1
ATOM 723 O O . ALA A 1 87 ? 9.305 -0.206 1.903 1.00 93.06 87 ALA A O 1
ATOM 724 N N . VAL A 1 88 ? 7.807 -1.774 2.503 1.00 90.62 88 VAL A N 1
ATOM 725 C CA . VAL A 1 88 ? 8.317 -2.834 1.619 1.00 90.62 88 VAL A CA 1
ATOM 726 C C . VAL A 1 88 ? 8.161 -2.450 0.150 1.00 90.62 88 VAL A C 1
ATOM 728 O O . VAL A 1 88 ? 9.119 -2.561 -0.606 1.00 90.62 88 VAL A O 1
ATOM 731 N N . GLY A 1 89 ? 6.992 -1.955 -0.263 1.00 87.50 89 GLY A N 1
ATOM 732 C CA . GLY A 1 89 ? 6.767 -1.527 -1.643 1.00 87.50 89 GLY A CA 1
ATOM 733 C C . GLY A 1 89 ? 7.625 -0.317 -2.021 1.00 87.50 89 GLY A C 1
ATOM 734 O O . GLY A 1 89 ? 8.224 -0.299 -3.093 1.00 87.50 89 GLY A O 1
ATOM 735 N N . LEU A 1 90 ? 7.769 0.663 -1.123 1.00 88.31 90 LEU A N 1
ATOM 736 C CA . LEU A 1 90 ? 8.650 1.808 -1.347 1.00 88.31 90 LEU A CA 1
ATOM 737 C C . LEU A 1 90 ? 10.116 1.372 -1.447 1.00 88.31 90 LEU A C 1
ATOM 739 O O . LEU A 1 90 ? 10.831 1.832 -2.335 1.00 88.31 90 LEU A O 1
ATOM 743 N N . TRP A 1 91 ? 10.555 0.472 -0.567 1.00 86.75 91 TRP A N 1
ATOM 744 C CA . TRP A 1 91 ? 11.893 -0.102 -0.625 1.00 86.75 91 TRP A CA 1
ATOM 745 C C . TRP A 1 91 ? 12.107 -0.900 -1.912 1.00 86.75 91 TRP A C 1
ATOM 747 O O . TRP A 1 91 ? 13.148 -0.723 -2.530 1.00 86.75 91 TRP A O 1
ATOM 757 N N . GLY A 1 92 ? 11.129 -1.682 -2.376 1.00 83.81 92 GLY A N 1
ATOM 758 C CA . GLY A 1 92 ? 11.198 -2.422 -3.641 1.00 83.81 92 GLY A CA 1
ATOM 759 C C . GLY A 1 92 ? 11.348 -1.504 -4.857 1.00 83.81 92 GLY A C 1
ATOM 760 O O . GLY A 1 92 ? 12.261 -1.685 -5.657 1.00 83.81 92 GLY A O 1
ATOM 761 N N . VAL A 1 93 ? 10.538 -0.440 -4.953 1.00 80.50 93 VAL A N 1
ATOM 762 C CA . VAL A 1 93 ? 10.657 0.558 -6.037 1.00 80.50 93 VAL A CA 1
ATOM 763 C C . VAL A 1 93 ? 11.967 1.345 -5.955 1.00 80.50 93 VAL A C 1
ATOM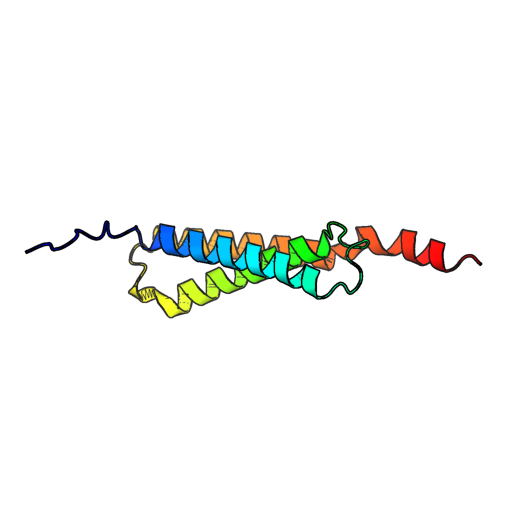 765 O O . VAL A 1 93 ? 12.523 1.726 -6.982 1.00 80.50 93 VAL A O 1
ATOM 768 N N . ARG A 1 94 ? 12.474 1.626 -4.750 1.00 78.06 94 ARG A N 1
ATOM 769 C CA . ARG A 1 94 ? 13.753 2.335 -4.567 1.00 78.06 94 ARG A CA 1
ATOM 770 C C . ARG A 1 94 ? 14.968 1.430 -4.743 1.00 78.06 94 ARG A C 1
ATOM 772 O O . ARG A 1 94 ? 16.018 1.923 -5.134 1.00 78.06 94 ARG A O 1
ATOM 779 N N . SER A 1 95 ? 14.812 0.128 -4.532 1.00 69.44 95 SER A N 1
ATOM 780 C CA . SER A 1 95 ? 15.831 -0.898 -4.771 1.00 69.44 95 SER A CA 1
ATOM 781 C C . SER A 1 95 ? 16.013 -1.224 -6.254 1.00 69.44 95 SER A C 1
ATOM 783 O O . SER A 1 95 ? 16.712 -2.176 -6.580 1.00 69.44 95 SER A O 1
ATOM 785 N N . GLN A 1 96 ? 15.509 -0.378 -7.162 1.00 55.66 96 GLN A N 1
ATOM 786 C CA . GLN A 1 96 ? 15.867 -0.346 -8.588 1.00 55.66 96 GLN A CA 1
ATOM 787 C C . GLN A 1 96 ? 17.389 -0.248 -8.874 1.00 55.66 96 GLN A C 1
ATOM 789 O O . GLN A 1 96 ? 17.795 -0.202 -10.027 1.00 55.66 96 GLN A O 1
ATOM 794 N N . ALA A 1 97 ? 18.256 -0.330 -7.859 1.00 51.94 97 ALA A N 1
ATOM 795 C CA . ALA A 1 97 ? 19.650 -0.744 -7.994 1.00 51.94 97 ALA A CA 1
ATOM 796 C C . ALA A 1 97 ? 19.840 -2.182 -8.538 1.00 51.94 97 ALA A C 1
ATOM 798 O O . ALA A 1 97 ? 20.945 -2.506 -8.962 1.00 51.94 97 ALA A O 1
ATOM 799 N N . THR A 1 98 ? 18.819 -3.051 -8.530 1.00 46.06 98 THR A N 1
ATOM 800 C CA . THR A 1 98 ? 18.967 -4.448 -8.994 1.00 46.06 98 THR A CA 1
ATOM 801 C C . THR A 1 98 ? 18.664 -4.651 -10.485 1.00 46.06 98 THR A C 1
ATOM 803 O O . THR A 1 98 ? 19.088 -5.659 -11.037 1.00 46.06 98 THR A O 1
ATOM 806 N N . VAL A 1 99 ? 17.992 -3.709 -11.160 1.00 50.47 99 VAL A N 1
ATOM 807 C CA . VAL A 1 99 ? 17.565 -3.885 -12.568 1.00 50.47 99 VAL A CA 1
ATOM 808 C C . VAL A 1 99 ? 18.304 -2.961 -13.548 1.00 50.47 99 VAL A C 1
ATOM 810 O O . VAL A 1 99 ? 18.453 -3.311 -14.710 1.00 50.47 99 VAL A O 1
ATOM 813 N N . ASP A 1 100 ? 18.863 -1.829 -13.107 1.00 51.22 100 ASP A N 1
ATOM 814 C CA . ASP A 1 100 ? 19.222 -0.750 -14.048 1.00 51.22 100 ASP A CA 1
ATOM 815 C C . ASP A 1 100 ? 20.711 -0.617 -14.418 1.00 51.22 100 ASP A C 1
ATOM 817 O O . ASP A 1 100 ? 21.081 0.327 -15.109 1.00 51.22 100 ASP A O 1
ATOM 821 N N . GLN A 1 101 ? 21.601 -1.522 -13.990 1.00 52.41 101 GLN A N 1
ATOM 822 C CA . GLN A 1 101 ? 23.023 -1.417 -14.377 1.00 52.41 101 GLN A CA 1
ATOM 823 C C . GLN A 1 101 ? 23.438 -2.328 -15.537 1.00 52.41 101 GLN A C 1
ATOM 825 O O . GLN A 1 101 ? 24.373 -1.980 -16.249 1.00 52.41 101 GLN A O 1
ATOM 830 N N . VAL A 1 102 ? 22.769 -3.460 -15.779 1.00 54.03 102 VAL A N 1
ATOM 831 C CA . VAL A 1 102 ? 23.223 -4.411 -16.816 1.00 54.03 102 VAL A CA 1
ATOM 832 C C . VAL A 1 102 ? 22.560 -4.142 -18.174 1.00 54.03 102 VAL A C 1
ATOM 834 O O . VAL A 1 102 ? 23.264 -4.113 -19.183 1.00 54.03 102 VAL A O 1
ATOM 837 N N . ASP A 1 103 ? 21.264 -3.813 -18.204 1.00 52.88 103 ASP A N 1
ATOM 838 C CA . ASP A 1 103 ? 20.545 -3.533 -19.461 1.00 52.88 103 ASP A CA 1
ATOM 839 C C . ASP A 1 103 ? 20.873 -2.147 -20.049 1.00 52.88 103 ASP A C 1
ATOM 841 O O . ASP A 1 103 ? 20.954 -1.994 -21.270 1.00 52.88 103 ASP A O 1
ATOM 845 N N . TRP A 1 104 ? 21.175 -1.144 -19.210 1.00 52.88 104 TRP A N 1
ATOM 846 C CA . TRP A 1 104 ? 21.666 0.164 -19.680 1.00 52.88 104 TRP A CA 1
ATOM 847 C C . TRP A 1 104 ? 23.046 0.070 -20.345 1.00 52.88 104 TRP A C 1
ATOM 849 O O . TRP A 1 104 ? 23.312 0.784 -21.311 1.00 52.88 104 TRP A O 1
ATOM 859 N N . MET A 1 105 ? 23.922 -0.823 -19.866 1.00 57.41 105 MET A N 1
ATOM 860 C CA . MET A 1 105 ? 25.254 -1.011 -20.451 1.00 57.41 105 MET A CA 1
ATOM 861 C C . MET A 1 105 ? 25.227 -1.812 -21.758 1.00 57.41 105 MET A C 1
ATOM 863 O O . MET A 1 105 ? 26.091 -1.596 -22.604 1.00 57.41 105 MET A O 1
ATOM 867 N N . GLN A 1 106 ? 24.243 -2.694 -21.966 1.00 56.84 106 GLN A N 1
ATOM 868 C CA . GLN A 1 106 ? 24.111 -3.453 -23.217 1.00 56.84 106 GLN A CA 1
ATOM 869 C C . GLN A 1 106 ? 23.495 -2.637 -24.364 1.00 56.84 106 GLN A C 1
ATOM 871 O O . GLN A 1 106 ? 23.811 -2.897 -25.520 1.00 56.84 106 GLN A O 1
ATOM 876 N N . ALA A 1 107 ? 22.692 -1.611 -24.062 1.00 56.22 107 ALA A N 1
ATOM 877 C CA . ALA A 1 107 ? 22.158 -0.675 -25.059 1.00 56.22 107 ALA A CA 1
ATOM 878 C C . ALA A 1 107 ? 23.174 0.393 -25.523 1.00 56.22 107 ALA A C 1
ATOM 880 O O . ALA A 1 107 ? 22.890 1.162 -26.441 1.00 56.22 107 ALA A O 1
ATOM 881 N N . MET A 1 108 ? 24.347 0.462 -24.884 1.00 64.31 108 MET A N 1
ATOM 882 C CA . MET A 1 108 ? 25.424 1.411 -25.201 1.00 64.31 108 MET A CA 1
ATOM 883 C C . MET A 1 108 ? 26.578 0.797 -26.006 1.00 64.31 108 MET A C 1
ATOM 885 O O . MET A 1 108 ? 27.520 1.513 -26.349 1.00 64.31 108 MET A O 1
ATOM 889 N N . ILE A 1 109 ? 26.525 -0.502 -26.318 1.00 61.12 109 ILE A N 1
ATOM 890 C CA . ILE A 1 109 ? 27.488 -1.156 -27.211 1.00 61.12 109 ILE A CA 1
ATOM 891 C C . ILE A 1 109 ? 26.862 -1.176 -28.619 1.00 61.12 109 ILE A C 1
ATOM 893 O O . ILE A 1 109 ? 25.767 -1.722 -28.755 1.00 61.12 109 ILE A O 1
ATOM 897 N N . PRO A 1 110 ? 27.493 -0.544 -29.629 1.00 60.91 110 PRO A N 1
ATOM 898 C CA . PRO A 1 110 ? 26.967 -0.469 -30.994 1.00 60.91 110 PRO A CA 1
ATOM 899 C C . PRO A 1 110 ? 26.892 -1.827 -31.701 1.00 60.91 110 PRO A C 1
ATOM 901 O O . PRO A 1 110 ? 27.707 -2.722 -31.373 1.00 60.91 110 PRO A O 1
#

Sequence (110 aa):
MQHSEEEKMNPYVRFSLMILTSTIVMYIMMYFNTYQWDHVYFSETRAYMALYMGAAMSVIMLAFMSHMYKKTKVNLMIYGLSIVMFAVGLWGVRSQATVDQVDWMQAMIP

=== Feature glossary ===
Feature key, reading from the visual/contextual features back to the raw sequence:

Rendered structure images. Six rendered views show the 3D structure from the faces of a cube — i.e. along ±x, ±y, ±z. Rendering representation is drawn randomly per protein from cartoon (secondary-structure ribbons), sticks (backbone bonds), or molecular surface; coloring is either N→C rainbow (blue at the N-terminus through red at the C-terminus) or one color per chain.

Contact-map, Ramachandran, and PAE plots. The contact map is a binary N×N matrix image: pixel (i, j) is dark where Cα_i and Cα_j are within 8 Å and |i−j|>4. Because the |i−j|>4 filter removes local helical contacts, off-diagonal stripes parallel to the main diagonal indicate parallel β-sheets; stripes perpendicular to it indicate antiparallel β-sheets. The Ramachandran plot scatters every residue's (φ, ψ) pair against the sterically allowed regions. The PAE heatmap renders the predicted-aligned-error matrix.

InterPro / GO / CATH / organism. Database cross-references. InterPro integrates a dozen domain/family signature databases into unified entries with residue-range hits. GO terms attach function/process/location labels with evidence codes. CATH codes position the fold in a four-level structural taxonomy. Organism is the NCBI-taxonomy species name.

Nearest PDB structures. The Foldseek neighbor list gives the closest experimentally determined structures in the PDB, ranked by structural alignment. TM-score near 1 means near-identical fold; near 0.3 means only rough topology match. This is how one finds what a novel AlphaFold prediction most resembles in the solved-structure universe.

Predicted aligned error. PAE(i, j) answers: if I align the predicted and true structures on residue i, how far off (in Å) do I expect residue j to be? A block-diagonal PAE matrix with low values on the blocks and high values off-diagonal is the signature of a multi-domain protein with confidently predicted domains but uncertain inter-domain orientation.

Solvent-accessible surface area. Accessible surface area quantifies burial. A residue with SASA near zero is packed into the hydrophobic core; one with SASA >100 Å² sits on the surface. Computed here via the Shrake–Rupley numerical algorithm with a 1.4 Å probe.

B-factor. B-factor (Debye–Waller factor) reflects atomic displacement in the crystal lattice. It is an experimental observable (units Å²), not a prediction; low values mean the atom is pinned down, high values mean it moves or is heterogeneous across the crystal.

pLDDT. For AlphaFold models, the B-factor field carries pLDDT — the model's own estimate of local accuracy on a 0–100 scale. Regions with pLDDT<50 should be treated as essentially unmodeled; they often correspond to intrinsically disordered segments.

Backbone torsions (φ/ψ). φ (phi) and ψ (psi) are the two rotatable backbone dihedrals per residue: φ is the C(i-1)–N–Cα–C torsion, ψ is the N–Cα–C–N(i+1) torsion, both in degrees on (−180°, 180°]. α-helical residues cluster near (−60°, −45°); β-strand residues near (−120°, +130°). A Ramachandran plot is simply a scatter of (φ, ψ) for every residue.

Radius of gyration, Cα contacts, bounding box. Radius of gyration (Rg) is the root-mean-square distance of Cα atoms from their centroid — a single number for overall size and compactness. A globular domain of N residues has Rg ≈ 2.2·N^0.38 Å; an extended or disordered chain has a much larger Rg. The Cα contact count is the number of residue pairs whose Cα atoms are within 8 Å and are more than four positions apart in sequence — a standard proxy for tertiary packing density. The bounding box is the smallest axis-aligned box enclosing all Cα atoms.

Secondary structure (3-state, P-SEA). Three-state secondary structure (P-SEA) collapses the eight DSSP classes into helix (a), strand (b), and coil (c). P-SEA assigns these from Cα geometry alone — distances and angles — without requiring backbone oxygens, so it works on any Cα trace.

Secondary structure (8-state, DSSP). DSSP 8-state secondary structure assigns each residue one of H (α-helix), G (3₁₀-helix), I (π-helix), E (extended β-strand), B (isolated β-bridge), T (hydrogen-bonded turn), S (bend), or '-' (coil). The assignment is computed from backbone hydrogen-bond geometry via the Kabsch–Sander algorithm.

Foldseek 3Di. A 3Di character summarizes, for each residue, the relative orientation of the Cα frame of its nearest spatial neighbor. Because it encodes fold topology rather than chemistry, 3Di alignments detect remote structural similarity that sequence alignment misses.

mmCIF coordinates. The mmCIF block holds the 3D Cartesian coordinates of each backbone atom (N, Cα, C, O) in ångströms. mmCIF is the PDB's canonical archive format — a tagged-loop text representation of the atomic model.

Sequence. Sequence gives the chain of amino acids in standard one-letter code (A=alanine, C=cysteine, …, Y=tyrosine), read N→C. It is the only feature that is directly encoded by the gene; all structural features are derived from the folded form of this sequence.